Protein AF-A0A5B8U6C7-F1 (afdb_monomer_lite)

pLDDT: mean 83.76, std 15.01, range [37.25, 96.5]

Secondary structure (DSSP, 8-state):
----------HHHHHHHHT-HHHHHHHHHHHHHHHHHHHHHHHHHH-S-HHHHHHHHHHHHHHHH-EEETTEEEE-S---HHHHHHHHT--HHHHHHHHHHHHHTTSEEE-TTS-EEE-SPPP--S-------------

Organism: NCBI:txid496014

Sequence (139 aa):
MTPATLAVLDPEFAETVARRPHITGDLQACLARRLDAVMRQVTIAHVRHAETRVMLALWLQADRWGHTSSAGVVCPVPLTHGLLGRLTCLQRPTVSTAVSRLIADERLRRRPDGSWLLLGGRPQTATSPTSPEVLSARR

Structure (mmCIF, N/CA/C/O backbone):
data_AF-A0A5B8U6C7-F1
#
_entry.id   AF-A0A5B8U6C7-F1
#
loop_
_atom_site.group_PDB
_atom_site.id
_atom_site.type_symbol
_atom_site.label_at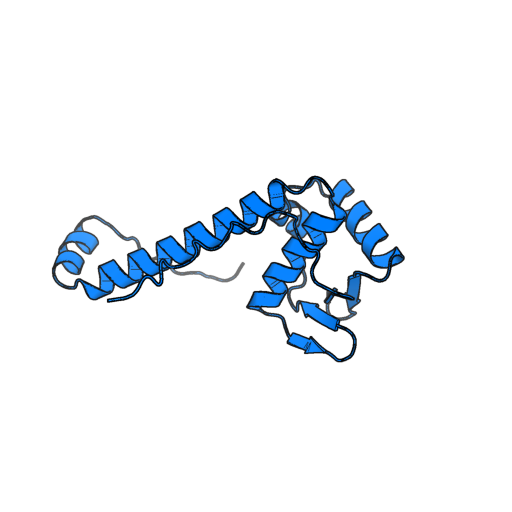om_id
_atom_site.label_alt_id
_atom_site.label_comp_id
_atom_site.label_asym_id
_atom_site.label_entity_id
_atom_site.label_seq_id
_atom_site.pdbx_PDB_ins_code
_atom_site.Cartn_x
_atom_site.Cartn_y
_atom_site.Cartn_z
_atom_site.occupancy
_atom_site.B_iso_or_equiv
_atom_site.auth_seq_id
_atom_site.auth_comp_id
_atom_site.auth_asym_id
_atom_site.auth_atom_id
_atom_site.pdbx_PDB_model_num
ATOM 1 N N . MET A 1 1 ? -6.646 19.830 1.609 1.00 50.75 1 MET A N 1
ATOM 2 C CA . MET A 1 1 ? -7.016 19.237 2.911 1.00 50.75 1 MET A CA 1
ATOM 3 C C . MET A 1 1 ? -8.509 19.430 3.067 1.00 50.75 1 MET A C 1
ATOM 5 O O . MET A 1 1 ? -8.960 20.549 2.879 1.00 50.75 1 MET A O 1
ATOM 9 N N . THR A 1 2 ? -9.268 18.362 3.292 1.00 69.19 2 THR A N 1
ATOM 10 C CA . THR A 1 2 ? -10.709 18.446 3.572 1.00 69.19 2 THR A CA 1
ATOM 11 C C . THR A 1 2 ? -10.933 18.769 5.055 1.00 69.19 2 THR A C 1
ATOM 13 O O . THR A 1 2 ? -10.139 18.308 5.879 1.00 69.19 2 THR A O 1
ATOM 16 N N . PRO A 1 3 ? -11.958 19.565 5.414 1.00 80.12 3 PRO A N 1
ATOM 17 C CA . PRO A 1 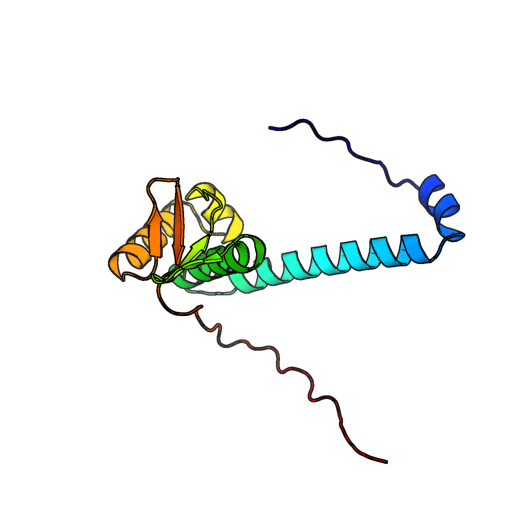3 ? -12.290 19.831 6.812 1.00 80.12 3 PRO A CA 1
ATOM 18 C C . PRO A 1 3 ? -12.692 18.530 7.520 1.00 80.12 3 PRO A C 1
ATOM 20 O O . PRO A 1 3 ? -13.367 17.684 6.932 1.00 80.12 3 PRO A O 1
ATOM 23 N N . ALA A 1 4 ? -12.259 18.367 8.770 1.00 88.12 4 ALA A N 1
ATOM 24 C CA . ALA A 1 4 ? -12.549 17.195 9.589 1.00 88.12 4 ALA A CA 1
ATOM 25 C C . ALA A 1 4 ? -12.930 17.621 11.011 1.00 88.12 4 ALA A C 1
ATOM 27 O O . ALA A 1 4 ? -12.281 18.492 11.589 1.00 88.12 4 ALA A O 1
ATOM 28 N N . THR A 1 5 ? -13.953 16.975 11.568 1.00 91.19 5 THR A N 1
ATOM 29 C CA . THR A 1 5 ? -14.368 17.138 12.967 1.00 91.19 5 THR A CA 1
ATOM 30 C C . THR A 1 5 ? -13.793 15.996 13.794 1.00 91.19 5 THR A C 1
ATOM 32 O O . THR A 1 5 ? -13.886 14.833 13.400 1.00 91.19 5 THR A O 1
ATOM 35 N N . LEU A 1 6 ? -13.199 16.325 14.938 1.00 88.00 6 LEU A N 1
ATOM 36 C CA . LEU A 1 6 ? -12.609 15.363 15.867 1.00 88.00 6 LEU A CA 1
ATOM 37 C C . LEU A 1 6 ? -13.419 15.356 17.163 1.00 88.00 6 LEU A C 1
ATOM 39 O O . LEU A 1 6 ? -13.689 16.414 17.724 1.00 88.00 6 LEU A O 1
ATOM 43 N N . ALA A 1 7 ? -13.787 14.165 17.633 1.00 88.38 7 ALA A N 1
ATOM 44 C CA . ALA A 1 7 ? -14.342 13.976 18.967 1.00 88.38 7 ALA A CA 1
ATOM 45 C C . ALA A 1 7 ? -13.201 13.687 19.950 1.00 88.38 7 ALA A C 1
ATOM 47 O O . ALA A 1 7 ? -12.335 12.854 19.666 1.00 88.38 7 ALA A O 1
ATOM 48 N N . VAL A 1 8 ? -13.202 14.371 21.093 1.00 88.19 8 VAL A N 1
ATOM 49 C CA . VAL A 1 8 ? -12.276 14.092 22.195 1.00 88.19 8 VAL A CA 1
ATOM 50 C C . VAL A 1 8 ? -12.907 13.013 23.067 1.00 88.19 8 VAL A C 1
ATOM 52 O O . VAL A 1 8 ? -14.050 13.151 23.485 1.00 88.19 8 VAL A O 1
ATOM 55 N N . LEU A 1 9 ? -12.177 11.921 23.289 1.00 89.06 9 LEU A N 1
ATOM 56 C CA . LEU A 1 9 ? -12.593 10.849 24.191 1.00 89.06 9 LEU A CA 1
ATOM 57 C C . LEU A 1 9 ? -11.870 11.061 25.521 1.00 89.06 9 LEU A C 1
ATOM 59 O O . LEU A 1 9 ? -10.699 10.707 25.656 1.00 89.06 9 LEU A O 1
ATOM 63 N N . ASP A 1 10 ? -12.545 11.709 26.459 1.00 89.25 10 ASP A N 1
ATOM 64 C CA . ASP A 1 10 ? -12.024 12.074 27.774 1.00 89.25 10 ASP A CA 1
ATOM 65 C C . ASP A 1 10 ? -12.486 11.077 28.864 1.00 89.25 10 ASP A C 1
ATOM 67 O O . ASP A 1 10 ? -13.188 10.098 28.575 1.00 89.25 10 ASP A O 1
ATOM 71 N N . PRO A 1 11 ? -12.061 11.257 30.127 1.00 89.31 11 PRO A N 1
ATOM 72 C CA . PRO A 1 11 ? -12.520 10.401 31.216 1.00 89.31 11 PRO A CA 1
ATOM 73 C C . PRO A 1 11 ? -14.045 10.429 31.437 1.00 89.31 11 PRO A C 1
ATOM 75 O O . PRO A 1 11 ? -14.618 9.394 31.770 1.00 89.31 11 PRO A O 1
ATOM 78 N N . GLU A 1 12 ? -14.722 11.558 31.195 1.00 88.25 12 GLU A N 1
ATOM 79 C CA . GLU A 1 12 ? -16.183 11.688 31.353 1.00 88.25 12 GLU A CA 1
ATOM 80 C C . GLU A 1 12 ? -16.942 10.836 30.318 1.00 88.25 12 GLU A C 1
ATOM 82 O O . GLU A 1 12 ? -17.924 10.146 30.628 1.00 88.25 12 GLU A O 1
ATOM 87 N N . PHE A 1 13 ? -16.434 10.789 29.085 1.00 87.25 13 PHE A N 1
ATOM 88 C CA . PHE A 1 13 ? -16.894 9.851 28.070 1.00 87.25 13 PHE A CA 1
ATOM 89 C C . PHE A 1 13 ? -16.723 8.399 28.532 1.00 87.25 13 PHE A C 1
ATOM 91 O O . PHE A 1 13 ? -17.642 7.594 28.366 1.00 87.25 13 PHE A O 1
ATOM 98 N N . ALA A 1 14 ? -15.582 8.054 29.137 1.00 86.88 14 ALA A N 1
ATOM 99 C CA . ALA A 1 14 ? -15.331 6.696 29.616 1.00 86.88 14 ALA A CA 1
ATOM 100 C C . ALA A 1 14 ? -16.339 6.272 30.701 1.00 86.88 14 ALA A C 1
ATOM 102 O O . ALA A 1 14 ? -16.883 5.168 30.628 1.00 86.88 14 ALA A O 1
ATOM 103 N N . GLU A 1 15 ? -16.665 7.157 31.648 1.00 89.12 15 GLU A N 1
ATOM 104 C CA . GLU A 1 15 ? -17.704 6.915 32.661 1.00 89.12 15 GLU A CA 1
ATOM 105 C C . GLU A 1 15 ? -19.097 6.748 32.040 1.00 89.12 15 GLU A C 1
ATOM 107 O O . GLU A 1 15 ? -19.872 5.865 32.425 1.00 89.12 15 GLU A O 1
ATOM 112 N N . THR A 1 16 ? -19.412 7.566 31.036 1.00 87.38 16 THR A N 1
ATOM 113 C CA . THR A 1 16 ? -20.684 7.502 30.306 1.00 87.38 16 THR A CA 1
ATOM 114 C C . THR A 1 16 ? -20.829 6.184 29.543 1.00 87.38 16 THR A C 1
ATOM 116 O O . THR A 1 16 ? -21.905 5.574 29.522 1.00 87.38 16 THR A O 1
ATOM 119 N N . VAL A 1 17 ? -19.738 5.720 28.935 1.00 89.12 17 VAL A N 1
ATOM 120 C CA . VAL A 1 17 ? -19.692 4.513 28.107 1.00 89.12 17 VAL A CA 1
ATOM 121 C C . VAL A 1 17 ? -19.568 3.231 28.928 1.00 89.12 17 VAL A C 1
ATOM 123 O O . VAL A 1 17 ? -20.017 2.181 28.468 1.00 89.12 17 VAL A O 1
ATOM 126 N N . ALA A 1 18 ? -19.081 3.292 30.170 1.00 85.75 18 ALA A N 1
ATOM 127 C CA . ALA A 1 18 ? -18.966 2.128 31.052 1.00 85.75 18 ALA A CA 1
ATOM 128 C C . ALA A 1 18 ? -20.292 1.357 31.226 1.00 85.75 18 ALA A C 1
ATOM 130 O O . ALA A 1 18 ? -20.293 0.134 31.354 1.00 85.75 18 ALA A O 1
ATOM 131 N N . ARG A 1 19 ? -21.440 2.049 31.158 1.00 87.75 19 ARG A N 1
ATOM 132 C CA . ARG A 1 19 ? -22.783 1.439 31.242 1.00 87.75 19 ARG A CA 1
ATOM 133 C C . ARG A 1 19 ? -23.280 0.820 29.925 1.00 87.75 19 ARG A C 1
ATOM 135 O O . ARG A 1 19 ? -24.372 0.258 29.890 1.00 87.75 19 ARG A O 1
ATOM 142 N N . ARG A 1 20 ? -22.526 0.939 28.828 1.00 87.06 20 ARG A N 1
ATOM 143 C CA . ARG A 1 20 ? -22.894 0.494 27.473 1.00 87.06 20 ARG A CA 1
ATOM 144 C C . ARG A 1 20 ? -21.769 -0.358 26.863 1.00 87.06 20 ARG A C 1
ATOM 146 O O . ARG A 1 20 ? -21.030 0.124 26.006 1.00 87.06 20 ARG A O 1
ATOM 153 N N . PRO A 1 21 ? -21.655 -1.643 27.246 1.00 83.25 21 PRO A N 1
ATOM 154 C CA . PRO A 1 21 ? -20.505 -2.486 26.899 1.00 83.25 21 PRO A CA 1
ATOM 155 C C . PRO A 1 21 ? -20.290 -2.691 25.390 1.00 83.25 21 PRO A C 1
ATOM 157 O O . PRO A 1 21 ? -19.158 -2.916 24.967 1.00 83.25 21 PRO A O 1
ATOM 160 N N . HIS A 1 22 ? -21.335 -2.561 24.565 1.00 90.25 22 HIS A N 1
ATOM 161 C CA . HIS A 1 22 ? -21.209 -2.635 23.105 1.00 90.25 22 HIS A CA 1
ATOM 162 C C . HIS A 1 22 ? -20.303 -1.532 22.536 1.00 90.25 22 HIS A C 1
ATOM 164 O O . HIS A 1 22 ? -19.507 -1.809 21.648 1.00 90.25 22 HIS A O 1
ATOM 170 N N . ILE A 1 23 ? -20.335 -0.317 23.098 1.00 89.81 23 ILE A N 1
ATOM 171 C CA . ILE A 1 23 ? -19.493 0.797 22.638 1.00 89.81 23 ILE A CA 1
ATOM 172 C C . ILE A 1 23 ? -18.015 0.506 22.935 1.00 89.81 23 ILE A C 1
ATOM 174 O O . ILE A 1 23 ? -17.157 0.720 22.080 1.00 89.81 23 ILE A O 1
ATOM 178 N N . THR A 1 24 ? -17.699 -0.026 24.120 1.00 85.19 24 THR A N 1
ATOM 179 C CA . THR A 1 24 ? -16.329 -0.455 24.446 1.00 85.19 24 THR A CA 1
ATOM 180 C C . THR A 1 24 ? -15.866 -1.570 23.507 1.00 85.19 24 THR A C 1
ATOM 182 O O . THR A 1 24 ? -14.740 -1.515 23.012 1.00 85.19 24 THR A O 1
ATOM 185 N N . GLY A 1 25 ? -16.738 -2.537 23.198 1.00 89.56 25 GLY A N 1
ATOM 186 C CA . GLY A 1 25 ? -16.461 -3.584 22.211 1.00 89.56 25 GLY A CA 1
ATOM 187 C C . GLY A 1 25 ? -16.173 -3.025 20.812 1.00 89.56 25 GLY A C 1
ATOM 188 O O . GLY A 1 25 ? -15.195 -3.419 20.174 1.00 89.56 25 GLY A O 1
ATOM 189 N N . ASP A 1 26 ? -16.951 -2.042 20.357 1.00 90.94 26 ASP A N 1
ATOM 190 C CA . ASP A 1 26 ? -16.756 -1.385 19.060 1.00 90.94 26 ASP A CA 1
ATOM 191 C C . ASP A 1 26 ? -15.439 -0.594 18.996 1.00 90.94 26 ASP A C 1
ATOM 193 O O . ASP A 1 26 ? -14.728 -0.629 17.982 1.00 90.94 26 ASP A O 1
ATOM 197 N N . LEU A 1 27 ? -15.069 0.085 20.089 1.00 89.38 27 LEU A N 1
ATOM 198 C CA . LEU A 1 27 ? -13.787 0.784 20.218 1.00 89.38 27 LEU A CA 1
ATOM 199 C C . LEU A 1 27 ? -12.608 -0.194 20.197 1.00 89.38 27 LEU A C 1
ATOM 201 O O . LEU A 1 27 ? -11.627 0.045 19.489 1.00 89.38 27 LEU A O 1
ATOM 205 N N . GLN A 1 28 ? -12.710 -1.319 20.908 1.00 89.12 28 GLN A N 1
ATOM 206 C CA . GLN A 1 28 ? -11.704 -2.383 20.878 1.00 89.12 28 GLN A CA 1
ATOM 207 C C . GLN A 1 28 ? -11.562 -2.979 19.475 1.00 89.12 28 GLN A C 1
ATOM 209 O O . GLN A 1 28 ? -10.443 -3.139 18.987 1.00 89.12 28 GLN A O 1
ATOM 214 N N . ALA A 1 29 ? -12.672 -3.234 18.779 1.00 91.00 29 ALA A N 1
ATOM 215 C CA . ALA A 1 29 ? -12.648 -3.702 17.398 1.00 91.00 29 ALA A CA 1
ATOM 216 C C . ALA A 1 29 ? -11.995 -2.671 16.460 1.00 91.00 29 ALA A C 1
ATOM 218 O O . ALA A 1 29 ? -11.234 -3.032 15.560 1.00 91.00 29 ALA A O 1
ATOM 219 N N . CYS A 1 30 ? -12.244 -1.376 16.676 1.00 89.88 30 CYS A N 1
ATOM 220 C CA . CYS A 1 30 ? -11.581 -0.299 15.944 1.00 89.88 30 CYS A CA 1
ATOM 221 C C . CYS A 1 30 ? -10.065 -0.287 16.182 1.00 89.88 30 CYS A C 1
ATOM 223 O O . CYS A 1 30 ? -9.290 -0.237 15.220 1.00 89.88 30 CYS A O 1
ATOM 225 N N . LEU A 1 31 ? -9.638 -0.401 17.442 1.00 90.62 31 LEU A N 1
ATOM 226 C CA . LEU A 1 31 ? -8.228 -0.490 17.812 1.00 90.62 31 LEU A CA 1
ATOM 227 C C . LEU A 1 31 ? -7.562 -1.725 17.196 1.00 90.62 31 LEU A C 1
ATOM 229 O O . LEU A 1 31 ? -6.498 -1.597 16.597 1.00 90.62 31 LEU A O 1
ATOM 233 N N . ALA A 1 32 ? -8.200 -2.894 17.263 1.00 91.44 32 ALA A N 1
ATOM 234 C CA . ALA A 1 32 ? -7.686 -4.121 16.662 1.00 91.44 32 ALA A CA 1
ATOM 235 C C . ALA A 1 32 ? -7.462 -3.958 15.148 1.00 91.44 32 ALA A C 1
ATOM 237 O O . ALA A 1 32 ? -6.377 -4.259 14.650 1.00 91.44 32 ALA A O 1
ATOM 238 N N . ARG A 1 33 ? -8.429 -3.374 14.420 1.00 87.81 33 ARG A N 1
ATOM 239 C CA . ARG A 1 33 ? -8.271 -3.044 12.988 1.00 87.81 33 ARG A CA 1
ATOM 240 C C . ARG A 1 33 ? -7.115 -2.070 12.735 1.00 87.81 33 ARG A C 1
ATOM 242 O O . ARG A 1 33 ? -6.406 -2.196 11.734 1.00 87.81 33 ARG A O 1
ATOM 249 N N . ARG A 1 34 ? -6.917 -1.088 13.623 1.00 87.38 34 ARG A N 1
ATOM 250 C CA . ARG A 1 34 ? -5.816 -0.112 13.541 1.00 87.38 34 ARG A CA 1
ATOM 251 C C . ARG A 1 34 ? -4.459 -0.793 13.734 1.00 87.38 34 ARG A C 1
ATOM 253 O O . ARG A 1 34 ? -3.554 -0.545 12.941 1.00 87.38 34 ARG A O 1
ATOM 260 N N . LEU A 1 35 ? -4.332 -1.652 14.744 1.00 90.81 35 LEU A N 1
ATOM 261 C CA . LEU A 1 35 ? -3.108 -2.400 15.042 1.00 90.81 35 LEU A CA 1
ATOM 262 C C . LEU A 1 35 ? -2.753 -3.365 13.909 1.00 90.81 35 LEU A C 1
ATOM 264 O O . LEU A 1 35 ? -1.613 -3.378 13.458 1.00 90.81 35 LEU A O 1
ATOM 268 N N . ASP A 1 36 ? -3.731 -4.093 13.376 1.00 85.81 36 ASP A N 1
ATOM 269 C CA . ASP A 1 36 ? -3.551 -4.984 12.226 1.00 85.81 36 ASP A CA 1
ATOM 270 C C . ASP A 1 36 ? -3.044 -4.227 10.979 1.00 85.81 36 ASP A C 1
ATOM 272 O O . ASP A 1 36 ? -2.094 -4.642 10.310 1.00 85.81 36 ASP A O 1
ATOM 276 N N . ALA A 1 37 ? -3.590 -3.037 10.698 1.00 82.12 37 ALA A N 1
ATOM 277 C CA . ALA A 1 37 ? -3.076 -2.178 9.630 1.00 82.12 37 ALA A CA 1
ATOM 278 C C . ALA A 1 37 ? -1.614 -1.737 9.854 1.00 82.12 37 ALA A C 1
ATOM 280 O O . ALA A 1 37 ? -0.839 -1.706 8.894 1.00 82.12 37 ALA A O 1
ATOM 281 N N . VAL A 1 38 ? -1.225 -1.431 11.097 1.00 83.19 38 VAL A N 1
ATOM 282 C CA . VAL A 1 38 ? 0.167 -1.100 11.452 1.00 83.19 38 VAL A CA 1
ATOM 283 C C . VAL A 1 38 ? 1.080 -2.320 11.295 1.00 83.19 38 VAL A C 1
ATOM 285 O O . VAL A 1 38 ? 2.137 -2.211 10.678 1.00 83.19 38 VAL A O 1
ATOM 288 N N . MET A 1 39 ? 0.665 -3.499 11.758 1.00 83.56 39 MET A N 1
ATOM 289 C CA . MET A 1 39 ? 1.447 -4.734 11.621 1.00 83.56 39 MET A CA 1
ATOM 290 C C . MET A 1 39 ? 1.689 -5.111 10.157 1.00 83.56 39 MET A C 1
ATOM 292 O O . MET A 1 39 ? 2.795 -5.519 9.792 1.00 83.56 39 MET A O 1
ATOM 296 N N . ARG A 1 40 ? 0.702 -4.896 9.279 1.00 77.19 40 ARG A N 1
ATOM 297 C CA . ARG A 1 40 ? 0.887 -5.049 7.827 1.00 77.19 40 ARG A CA 1
ATOM 298 C C . ARG A 1 40 ? 1.946 -4.098 7.264 1.00 77.19 40 ARG A C 1
ATOM 300 O O . ARG A 1 40 ? 2.757 -4.516 6.440 1.00 77.19 40 ARG A O 1
ATOM 307 N N . GLN A 1 41 ? 1.968 -2.840 7.709 1.00 78.44 41 GLN A N 1
ATOM 308 C CA . GLN A 1 41 ? 2.996 -1.870 7.305 1.00 78.44 41 GLN A CA 1
ATOM 309 C C . GLN A 1 41 ? 4.396 -2.301 7.770 1.00 78.44 41 GLN A C 1
ATOM 311 O O . GLN A 1 41 ? 5.338 -2.269 6.980 1.00 78.44 41 GLN A O 1
ATOM 316 N N . VAL A 1 42 ? 4.525 -2.767 9.016 1.00 77.12 42 VAL A N 1
ATOM 317 C CA . VAL A 1 42 ? 5.789 -3.295 9.562 1.00 77.12 42 VAL A CA 1
ATOM 318 C C . 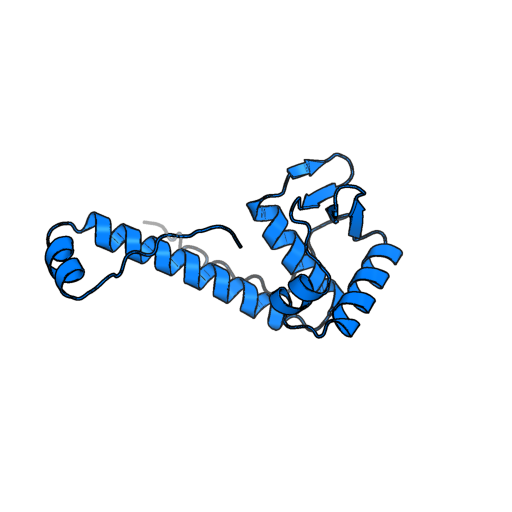VAL A 1 42 ? 6.261 -4.517 8.770 1.00 77.12 42 VAL A C 1
ATOM 320 O O . VAL A 1 42 ? 7.423 -4.590 8.377 1.00 77.12 42 VAL A O 1
ATOM 323 N N . THR A 1 43 ? 5.350 -5.433 8.436 1.00 76.94 43 THR A N 1
ATOM 324 C CA . THR A 1 43 ? 5.658 -6.617 7.616 1.00 76.94 43 THR A CA 1
ATOM 325 C C . THR A 1 43 ? 6.203 -6.223 6.241 1.00 76.94 43 THR A C 1
ATOM 327 O O . THR A 1 43 ? 7.213 -6.768 5.802 1.00 76.94 43 THR A O 1
ATOM 330 N N . ILE A 1 44 ? 5.600 -5.221 5.583 1.00 77.56 44 ILE A N 1
ATOM 331 C CA . ILE A 1 44 ? 6.140 -4.658 4.335 1.00 77.56 44 ILE A CA 1
ATOM 332 C C . ILE A 1 44 ? 7.540 -4.086 4.565 1.00 77.56 44 ILE A C 1
ATOM 334 O O . ILE A 1 44 ? 8.431 -4.324 3.756 1.00 77.56 44 ILE A O 1
ATOM 338 N N . ALA A 1 45 ? 7.765 -3.355 5.657 1.00 76.56 45 ALA A N 1
ATOM 339 C CA . ALA A 1 45 ? 9.059 -2.736 5.933 1.00 76.56 45 ALA A CA 1
ATOM 340 C C . ALA A 1 45 ? 10.204 -3.754 6.112 1.00 76.56 45 ALA A C 1
ATOM 342 O O . ALA A 1 45 ? 11.348 -3.435 5.777 1.00 76.56 45 ALA A O 1
ATOM 343 N N . HIS A 1 46 ? 9.908 -4.973 6.573 1.00 77.12 46 HIS A N 1
ATOM 344 C CA . HIS A 1 46 ? 10.890 -6.056 6.706 1.00 77.12 46 HIS A CA 1
ATOM 345 C C . HIS A 1 46 ? 11.241 -6.758 5.386 1.00 77.12 46 HIS A C 1
ATOM 347 O O . HIS A 1 46 ? 12.236 -7.484 5.321 1.00 77.12 46 HIS A O 1
ATOM 353 N N . VAL A 1 47 ? 10.488 -6.526 4.308 1.00 82.38 47 VAL A N 1
ATOM 354 C CA . VAL A 1 47 ? 10.841 -7.056 2.989 1.00 82.38 47 VAL A CA 1
ATOM 355 C C . VAL A 1 47 ? 12.093 -6.340 2.476 1.00 82.38 47 VAL A C 1
ATOM 357 O O . VAL A 1 47 ? 12.141 -5.111 2.389 1.00 82.38 47 VAL A O 1
ATOM 360 N N . ARG A 1 48 ? 13.126 -7.115 2.122 1.00 81.00 48 ARG A N 1
ATOM 361 C CA . ARG A 1 48 ? 14.432 -6.574 1.705 1.00 81.00 48 ARG A CA 1
ATOM 362 C C . ARG A 1 48 ? 14.423 -5.954 0.306 1.00 81.00 48 ARG A C 1
ATOM 364 O O . ARG A 1 48 ? 15.194 -5.040 0.048 1.00 81.00 48 ARG A O 1
ATOM 371 N N . HIS A 1 49 ? 13.590 -6.452 -0.607 1.00 90.19 49 HIS A N 1
ATOM 372 C CA . HIS A 1 49 ? 13.580 -6.008 -2.006 1.00 90.19 49 HIS A CA 1
ATOM 373 C C . HIS A 1 49 ? 12.585 -4.865 -2.221 1.00 90.19 49 HIS A C 1
ATOM 375 O O . HIS A 1 49 ? 11.391 -5.006 -1.942 1.00 90.19 49 HIS A O 1
ATOM 381 N N . ALA A 1 50 ? 13.075 -3.733 -2.732 1.00 92.12 50 ALA A N 1
ATOM 382 C CA . ALA A 1 50 ? 12.299 -2.505 -2.885 1.00 92.12 50 ALA A CA 1
ATOM 383 C C . ALA A 1 50 ? 11.097 -2.687 -3.825 1.00 92.12 50 ALA A C 1
ATOM 385 O O . ALA A 1 50 ? 9.988 -2.266 -3.503 1.00 92.12 50 ALA A O 1
ATOM 386 N N . GLU A 1 51 ? 11.293 -3.388 -4.940 1.00 93.44 51 GLU A N 1
ATOM 387 C CA . GLU A 1 51 ? 10.263 -3.731 -5.922 1.00 93.44 51 GLU A CA 1
ATOM 388 C C . GLU A 1 51 ? 9.137 -4.549 -5.270 1.00 93.44 51 GLU A C 1
ATOM 390 O O . GLU A 1 51 ? 7.951 -4.273 -5.455 1.00 93.44 51 GLU A O 1
ATOM 395 N N . THR A 1 52 ? 9.501 -5.509 -4.415 1.00 91.94 52 THR A N 1
ATOM 396 C CA . THR A 1 52 ? 8.525 -6.346 -3.703 1.00 91.94 52 THR A CA 1
ATOM 397 C C . THR A 1 52 ? 7.730 -5.532 -2.682 1.00 91.94 52 THR A C 1
ATOM 399 O O . THR A 1 52 ? 6.512 -5.682 -2.605 1.00 91.94 52 THR A O 1
ATOM 402 N N . ARG A 1 53 ? 8.373 -4.615 -1.943 1.00 91.94 53 ARG A N 1
ATOM 403 C CA . ARG A 1 53 ? 7.680 -3.705 -1.008 1.00 91.94 53 ARG A CA 1
ATOM 404 C C . ARG A 1 53 ? 6.667 -2.819 -1.715 1.00 91.94 53 ARG A C 1
ATOM 406 O O . ARG A 1 53 ? 5.546 -2.681 -1.234 1.00 91.94 53 ARG A O 1
ATOM 413 N N . VAL A 1 54 ? 7.065 -2.216 -2.838 1.00 92.81 54 VAL A N 1
ATOM 414 C CA . VAL A 1 54 ? 6.191 -1.349 -3.637 1.00 92.81 54 VAL A CA 1
ATOM 415 C C . VAL A 1 54 ? 4.982 -2.138 -4.129 1.00 92.81 54 VAL A C 1
ATOM 417 O O . VAL A 1 54 ? 3.852 -1.691 -3.933 1.00 92.81 54 VAL A O 1
ATOM 420 N N . MET A 1 55 ? 5.200 -3.339 -4.674 1.00 92.88 55 MET A N 1
ATOM 421 C CA . MET A 1 55 ? 4.104 -4.209 -5.099 1.00 92.88 55 MET A CA 1
ATOM 422 C C . MET A 1 55 ? 3.180 -4.587 -3.940 1.00 92.88 55 MET A C 1
ATOM 424 O O . MET A 1 55 ? 1.970 -4.457 -4.081 1.00 92.88 55 MET A O 1
ATOM 428 N N . LEU A 1 56 ? 3.706 -5.007 -2.786 1.00 90.94 56 LEU A N 1
ATOM 429 C CA . LEU A 1 56 ? 2.876 -5.352 -1.625 1.00 90.94 56 LEU A CA 1
ATOM 430 C C . LEU A 1 56 ? 2.067 -4.159 -1.113 1.00 90.94 56 LEU A C 1
ATOM 432 O O . LEU A 1 56 ? 0.886 -4.311 -0.813 1.00 90.94 56 LEU A O 1
ATOM 436 N N . ALA A 1 57 ? 2.669 -2.971 -1.038 1.00 90.00 57 ALA A N 1
ATOM 437 C CA . ALA A 1 57 ? 1.971 -1.766 -0.602 1.00 90.00 57 ALA A CA 1
ATOM 438 C C . ALA A 1 57 ? 0.805 -1.409 -1.535 1.00 90.00 57 ALA A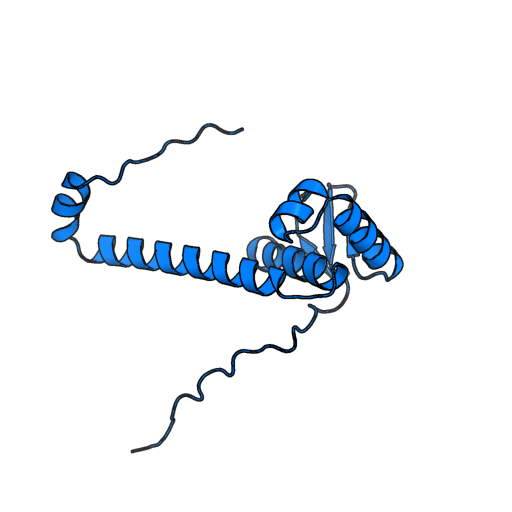 C 1
ATOM 440 O O . ALA A 1 57 ? -0.267 -1.030 -1.055 1.00 90.00 57 ALA A O 1
ATOM 441 N N . LEU A 1 58 ? 1.006 -1.565 -2.847 1.00 91.81 58 LEU A N 1
ATOM 442 C CA . LEU A 1 58 ? -0.028 -1.374 -3.859 1.00 91.81 58 LEU A CA 1
ATOM 443 C C . LEU A 1 58 ? -1.111 -2.455 -3.790 1.00 91.81 58 LEU A C 1
ATOM 445 O O . LEU A 1 58 ? -2.290 -2.113 -3.807 1.00 91.81 58 LEU A O 1
ATOM 449 N N . TRP A 1 59 ? -0.736 -3.728 -3.638 1.00 90.62 59 TRP A N 1
ATOM 450 C CA . TRP A 1 59 ? -1.684 -4.831 -3.454 1.00 90.62 59 TRP A CA 1
ATOM 451 C C . TRP A 1 59 ? -2.547 -4.636 -2.206 1.00 90.62 59 TRP A C 1
ATOM 453 O O . TRP A 1 59 ? -3.754 -4.785 -2.290 1.00 90.62 59 TRP A O 1
ATOM 463 N N . LEU A 1 60 ? -1.983 -4.185 -1.082 1.00 87.38 60 LEU A N 1
ATOM 464 C CA . LEU A 1 60 ? -2.781 -3.873 0.110 1.00 87.38 60 LEU A CA 1
ATOM 465 C C . LEU A 1 60 ? -3.746 -2.695 -0.086 1.00 87.38 60 LEU A C 1
ATOM 467 O O . LEU A 1 60 ? -4.782 -2.639 0.574 1.00 87.38 60 LEU A O 1
ATOM 471 N N . GLN A 1 61 ? -3.418 -1.727 -0.948 1.00 89.12 61 GLN A N 1
ATOM 472 C CA . GLN A 1 61 ? -4.380 -0.677 -1.295 1.00 89.12 61 GLN A CA 1
ATOM 473 C C . GLN A 1 61 ? -5.454 -1.212 -2.249 1.00 89.12 61 GLN A C 1
ATOM 475 O O . GLN A 1 61 ? -6.623 -0.855 -2.111 1.00 89.12 61 GLN A O 1
ATOM 480 N N . ALA A 1 62 ? -5.077 -2.093 -3.176 1.00 90.00 62 ALA A N 1
ATOM 481 C CA . ALA A 1 62 ? -6.005 -2.767 -4.072 1.00 90.00 62 ALA A CA 1
ATOM 482 C C . ALA A 1 62 ? -6.960 -3.716 -3.327 1.00 90.00 62 ALA A C 1
ATOM 484 O O . ALA A 1 62 ? -8.134 -3.752 -3.659 1.00 90.00 62 ALA A O 1
ATOM 485 N N . ASP A 1 63 ? -6.520 -4.393 -2.266 1.00 87.75 63 ASP A N 1
ATOM 486 C CA . ASP A 1 63 ? -7.396 -5.221 -1.422 1.00 87.75 63 ASP A CA 1
ATOM 487 C C . ASP A 1 63 ? -8.526 -4.385 -0.780 1.00 87.75 63 ASP A C 1
ATOM 489 O O . ASP A 1 63 ? -9.580 -4.909 -0.434 1.00 87.75 63 ASP A O 1
ATOM 493 N N . ARG A 1 64 ? -8.308 -3.073 -0.603 1.00 84.88 64 ARG A N 1
ATOM 494 C CA . ARG A 1 64 ? -9.251 -2.159 0.064 1.00 84.88 64 ARG A CA 1
ATOM 495 C C . ARG A 1 64 ? -10.132 -1.376 -0.897 1.00 84.88 64 ARG A C 1
ATOM 497 O O . ARG A 1 64 ? -11.281 -1.095 -0.574 1.00 84.88 64 ARG A O 1
ATOM 504 N N . TRP A 1 65 ? -9.571 -0.952 -2.023 1.00 88.31 65 TRP A N 1
ATOM 505 C CA . TRP A 1 65 ? -10.235 -0.043 -2.963 1.00 88.31 65 TRP A CA 1
ATOM 506 C C . TRP A 1 65 ? -10.167 -0.513 -4.407 1.00 88.31 65 TRP A C 1
ATOM 508 O O . TRP A 1 65 ? -10.705 0.144 -5.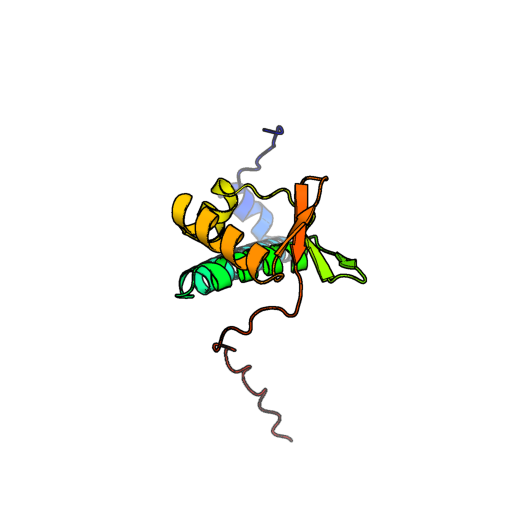290 1.00 88.31 65 TRP A O 1
ATOM 518 N N . GLY A 1 66 ? -9.443 -1.590 -4.666 1.00 89.50 66 GLY A N 1
ATOM 519 C CA . GLY A 1 66 ? -9.220 -2.082 -6.004 1.00 89.50 66 GLY A CA 1
ATOM 520 C C . GLY A 1 66 ? -10.375 -2.902 -6.540 1.00 89.50 66 GLY A C 1
ATOM 521 O O . GLY A 1 66 ? -11.296 -3.302 -5.831 1.00 89.50 66 GLY A O 1
ATOM 522 N N . HIS A 1 67 ? -10.297 -3.151 -7.836 1.00 90.81 67 HIS A N 1
ATOM 523 C CA . HIS A 1 67 ? -11.218 -4.017 -8.549 1.00 90.81 67 HIS A CA 1
ATOM 524 C C . HIS A 1 67 ? -10.460 -4.789 -9.627 1.00 90.81 67 HIS A C 1
ATOM 526 O O . HIS A 1 67 ? -9.478 -4.305 -10.206 1.00 90.81 67 HIS A O 1
ATOM 532 N N . THR A 1 68 ? -10.915 -6.007 -9.898 1.00 91.06 68 THR A N 1
ATOM 533 C CA . THR A 1 68 ? -10.324 -6.869 -10.922 1.00 91.06 68 THR A CA 1
ATOM 534 C C . THR A 1 68 ? -10.724 -6.384 -12.314 1.00 91.06 68 THR A C 1
ATOM 536 O O . THR A 1 68 ? -11.863 -5.990 -12.553 1.00 91.06 68 THR A O 1
ATOM 539 N N . SER A 1 69 ? -9.773 -6.407 -13.238 1.00 89.25 69 SER A N 1
ATOM 540 C CA . SER A 1 69 ? -9.942 -6.154 -14.667 1.00 89.25 69 SER A CA 1
ATOM 541 C C . SER A 1 69 ? -9.366 -7.336 -15.451 1.00 89.25 69 SER A C 1
ATOM 543 O O . SER A 1 69 ? -8.549 -8.090 -14.924 1.00 89.25 69 SER A O 1
ATOM 545 N N . SER A 1 70 ? -9.735 -7.486 -16.724 1.00 87.62 70 SER A N 1
ATOM 546 C CA . SER A 1 70 ? -9.189 -8.533 -17.603 1.00 87.62 70 SER A CA 1
ATOM 547 C C . SER A 1 70 ? -7.664 -8.471 -17.743 1.00 87.62 70 SER A C 1
ATOM 549 O O . SER A 1 70 ? -7.025 -9.492 -17.968 1.00 87.62 70 SER A O 1
ATOM 551 N N . ALA A 1 71 ? -7.074 -7.284 -17.580 1.00 87.50 71 ALA A N 1
ATOM 552 C CA . ALA A 1 71 ? -5.631 -7.081 -17.656 1.00 87.50 71 ALA A CA 1
ATOM 553 C C . ALA A 1 71 ? -4.891 -7.297 -16.321 1.00 87.50 71 ALA A C 1
ATOM 555 O O . ALA A 1 71 ? -3.670 -7.395 -16.327 1.00 87.50 71 ALA A O 1
ATOM 556 N N . GLY A 1 72 ? -5.584 -7.313 -15.178 1.00 92.00 72 GLY A N 1
ATOM 557 C CA . GLY A 1 72 ? -4.964 -7.326 -13.849 1.00 92.00 72 GLY A CA 1
ATOM 558 C C . GLY A 1 72 ? -5.813 -6.608 -12.802 1.00 92.00 72 GLY A C 1
ATOM 559 O O . GLY A 1 72 ? -6.999 -6.364 -13.012 1.00 92.00 72 GLY A O 1
ATOM 560 N N . VAL A 1 73 ? -5.222 -6.227 -11.672 1.00 94.88 73 VAL A N 1
ATOM 561 C CA . VAL A 1 73 ? -5.951 -5.560 -10.579 1.00 94.88 73 VAL A CA 1
ATOM 562 C C . VAL A 1 73 ? -5.703 -4.058 -10.608 1.00 94.88 73 VAL A C 1
ATOM 564 O O . VAL A 1 73 ? -4.562 -3.604 -10.621 1.00 94.88 73 VAL A O 1
ATOM 567 N N . VAL A 1 74 ? -6.771 -3.263 -10.612 1.00 93.94 74 VAL A N 1
ATOM 568 C CA . VAL A 1 74 ? -6.676 -1.799 -10.597 1.00 93.94 74 VAL A CA 1
ATOM 569 C C . VAL A 1 74 ? -6.673 -1.309 -9.153 1.00 93.94 74 VAL A C 1
ATOM 571 O O . VAL A 1 74 ? -7.589 -1.607 -8.399 1.00 93.94 74 VAL A O 1
ATOM 574 N N . CYS A 1 75 ? -5.665 -0.526 -8.775 1.00 93.19 75 CYS A N 1
ATOM 575 C CA . CYS A 1 75 ? -5.614 0.253 -7.543 1.00 93.19 75 CYS A CA 1
ATOM 576 C C . CYS A 1 75 ? -5.956 1.717 -7.878 1.00 93.19 75 CYS A C 1
ATOM 578 O O . CYS A 1 75 ? -5.094 2.430 -8.408 1.00 93.19 75 CYS A O 1
ATOM 580 N N . PRO A 1 76 ? -7.178 2.199 -7.571 1.00 86.44 76 PRO A N 1
ATOM 581 C CA . PRO A 1 76 ? -7.657 3.503 -8.037 1.00 86.44 76 PRO A CA 1
ATOM 582 C C . PRO A 1 76 ? -6.998 4.690 -7.330 1.00 86.44 76 PRO A C 1
ATOM 584 O O . PRO A 1 76 ? -7.166 5.829 -7.753 1.00 86.44 76 PRO A O 1
ATOM 587 N N . VAL A 1 77 ? -6.244 4.456 -6.253 1.00 82.62 77 VAL A N 1
ATOM 588 C CA . VAL A 1 77 ? -5.611 5.537 -5.497 1.00 82.62 77 VAL A CA 1
ATOM 589 C C . VAL A 1 77 ? -4.416 6.093 -6.281 1.00 82.62 77 VAL A C 1
ATOM 591 O O . VAL A 1 77 ? -3.469 5.341 -6.546 1.00 82.62 77 VAL A O 1
ATOM 594 N N . PRO A 1 78 ? -4.389 7.403 -6.602 1.00 81.31 78 PRO A N 1
ATOM 595 C CA . PRO A 1 78 ? -3.293 8.024 -7.337 1.00 81.31 78 PRO A CA 1
ATOM 596 C C . PRO A 1 78 ? -2.088 8.255 -6.417 1.00 81.31 78 PRO A C 1
ATOM 598 O O . PRO A 1 78 ? -1.732 9.379 -6.061 1.00 81.31 78 PRO A O 1
ATOM 601 N N . LEU A 1 79 ? -1.437 7.168 -6.005 1.00 82.69 79 LEU A N 1
ATOM 602 C CA . LEU A 1 79 ? -0.272 7.231 -5.132 1.00 82.69 79 LEU A CA 1
ATOM 603 C C . LEU A 1 79 ? 0.914 7.827 -5.899 1.00 82.69 79 LEU A C 1
ATOM 605 O O . LEU A 1 79 ? 1.361 7.300 -6.925 1.00 82.69 79 LEU A O 1
ATOM 609 N N . THR A 1 80 ? 1.429 8.948 -5.398 1.00 88.38 80 THR A N 1
ATOM 610 C CA . THR A 1 80 ? 2.680 9.542 -5.879 1.00 88.38 80 THR A CA 1
ATOM 611 C C . THR A 1 80 ? 3.875 8.732 -5.376 1.00 88.38 80 THR A C 1
ATOM 613 O O . THR A 1 80 ? 3.790 8.056 -4.351 1.00 88.38 80 THR A O 1
ATOM 616 N N . HIS A 1 81 ? 5.031 8.845 -6.037 1.00 88.31 81 HIS A N 1
ATOM 617 C CA . HIS A 1 81 ? 6.274 8.215 -5.568 1.00 88.31 81 HIS A CA 1
ATOM 618 C C . HIS A 1 81 ? 6.652 8.633 -4.135 1.00 88.31 81 HIS A C 1
ATOM 620 O O . HIS A 1 81 ? 7.194 7.832 -3.381 1.00 88.31 81 HIS A O 1
ATOM 626 N N . GLY A 1 82 ? 6.341 9.872 -3.735 1.00 88.12 82 GLY A N 1
ATOM 627 C CA . GLY A 1 82 ? 6.574 10.340 -2.366 1.00 88.12 82 GLY A CA 1
ATOM 628 C C . GLY A 1 82 ? 5.670 9.646 -1.345 1.00 88.12 82 GLY A C 1
ATOM 629 O O . GLY A 1 82 ? 6.142 9.221 -0.293 1.00 88.12 82 GLY A O 1
ATOM 630 N N . LEU A 1 83 ? 4.384 9.476 -1.670 1.00 88.38 83 LEU A N 1
ATOM 631 C CA . LEU A 1 83 ? 3.448 8.758 -0.806 1.00 88.38 83 LEU A CA 1
ATOM 632 C C . LEU A 1 83 ? 3.779 7.262 -0.739 1.00 88.38 83 LEU A C 1
ATOM 634 O O . LEU A 1 83 ? 3.757 6.680 0.342 1.00 88.38 83 LEU A O 1
ATOM 638 N N . LEU A 1 84 ? 4.173 6.666 -1.867 1.00 90.00 84 LEU A N 1
ATOM 639 C CA . LEU A 1 84 ? 4.701 5.305 -1.903 1.00 90.00 84 LEU A CA 1
ATOM 640 C C . LEU A 1 84 ? 5.944 5.164 -1.021 1.00 90.00 84 LEU A C 1
ATOM 642 O O . LEU A 1 84 ? 6.033 4.193 -0.281 1.00 90.00 84 LEU A O 1
ATOM 646 N N . GLY A 1 85 ? 6.861 6.136 -1.016 1.00 90.12 85 GLY A N 1
ATOM 647 C CA . GLY A 1 85 ? 8.031 6.123 -0.128 1.00 90.12 85 GLY A CA 1
ATOM 648 C C . GLY A 1 85 ? 7.666 6.094 1.349 1.00 90.12 85 GLY A C 1
ATOM 649 O O . GLY A 1 85 ? 8.230 5.309 2.103 1.00 90.12 85 GLY A O 1
ATOM 650 N N . ARG A 1 86 ? 6.645 6.857 1.751 1.00 88.19 86 ARG A N 1
ATOM 651 C CA . ARG A 1 86 ? 6.129 6.820 3.128 1.00 88.19 86 ARG A CA 1
ATOM 652 C C . ARG A 1 86 ? 5.493 5.471 3.464 1.00 88.19 86 ARG A C 1
ATOM 654 O O . ARG A 1 86 ? 5.819 4.899 4.492 1.00 88.19 86 ARG A O 1
ATOM 661 N N . LEU A 1 87 ? 4.640 4.943 2.583 1.00 86.94 87 LEU A N 1
ATOM 662 C CA . LEU A 1 87 ? 3.951 3.660 2.793 1.00 86.94 87 LEU A CA 1
ATOM 663 C C . LEU A 1 87 ? 4.892 2.457 2.785 1.00 86.94 87 LEU A C 1
ATOM 665 O O . LEU A 1 87 ? 4.600 1.439 3.405 1.00 86.94 87 LEU A O 1
ATOM 669 N N . THR A 1 88 ? 5.981 2.556 2.030 1.00 88.69 88 THR A N 1
ATOM 670 C CA . THR A 1 88 ? 6.962 1.486 1.882 1.00 88.69 88 THR A CA 1
ATOM 671 C C . THR A 1 88 ? 8.182 1.706 2.750 1.00 88.69 88 THR A C 1
ATOM 673 O O . THR A 1 88 ? 9.064 0.873 2.665 1.00 88.69 88 THR A O 1
ATOM 676 N N . CYS A 1 89 ? 8.280 2.775 3.548 1.00 89.25 89 CYS A N 1
ATOM 677 C CA . CYS A 1 89 ? 9.488 3.183 4.281 1.00 89.25 89 CYS A CA 1
ATOM 678 C C . CYS A 1 89 ? 10.760 3.187 3.405 1.00 89.25 89 CYS A C 1
ATOM 680 O O . CYS A 1 89 ? 11.818 2.719 3.825 1.00 89.25 89 CYS A O 1
ATOM 682 N N . LEU A 1 90 ? 10.639 3.660 2.164 1.00 90.31 90 LEU A N 1
ATOM 683 C CA . LEU A 1 90 ? 11.734 3.796 1.204 1.00 90.31 90 LEU A CA 1
ATOM 684 C C . LEU A 1 90 ? 11.964 5.272 0.874 1.00 90.31 90 LEU A C 1
ATOM 686 O O . 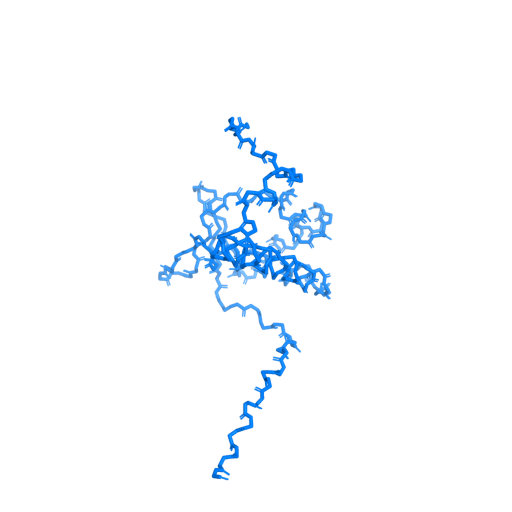LEU A 1 90 ? 11.032 6.077 0.827 1.00 90.31 90 LEU A O 1
ATOM 690 N N . GLN A 1 91 ? 13.210 5.621 0.567 1.00 92.00 91 GLN A N 1
ATOM 691 C CA . GLN A 1 91 ? 13.530 6.947 0.049 1.00 92.00 91 GLN A CA 1
ATOM 692 C C . GLN A 1 91 ? 12.948 7.114 -1.362 1.00 92.00 91 GLN A C 1
ATOM 694 O O . GLN A 1 91 ? 12.918 6.166 -2.149 1.00 92.00 91 GLN A O 1
ATOM 699 N N . ARG A 1 92 ? 12.501 8.328 -1.716 1.00 90.94 92 ARG A N 1
ATOM 700 C CA . ARG A 1 92 ? 11.876 8.609 -3.026 1.00 90.94 92 ARG A CA 1
ATOM 701 C C . ARG A 1 92 ? 12.721 8.134 -4.225 1.00 90.94 92 ARG A C 1
ATOM 703 O O . ARG A 1 92 ? 12.117 7.560 -5.131 1.00 90.94 92 ARG A O 1
ATOM 710 N N . PRO A 1 93 ? 14.059 8.312 -4.263 1.00 94.81 93 PRO A N 1
ATOM 711 C CA . PRO A 1 93 ? 14.875 7.780 -5.355 1.00 94.81 93 PRO A CA 1
ATOM 712 C C . PRO A 1 93 ? 14.774 6.253 -5.471 1.00 94.81 93 PRO A C 1
ATOM 714 O O . PRO A 1 93 ? 14.566 5.738 -6.564 1.00 94.81 93 PRO A O 1
ATOM 717 N N . THR A 1 94 ? 14.807 5.532 -4.346 1.00 94.75 94 THR A N 1
ATOM 718 C CA . THR A 1 94 ? 14.648 4.069 -4.304 1.00 94.75 94 THR A CA 1
ATOM 719 C C . THR A 1 94 ? 13.286 3.631 -4.833 1.00 94.75 94 THR A C 1
ATOM 721 O O . THR A 1 94 ? 13.207 2.689 -5.617 1.00 94.75 94 THR A O 1
ATOM 724 N N . VAL A 1 95 ? 12.215 4.336 -4.457 1.00 95.19 95 VAL A N 1
ATOM 725 C CA . VAL A 1 95 ? 10.866 4.069 -4.980 1.00 95.19 95 VAL A CA 1
ATOM 726 C C . VAL A 1 95 ? 10.806 4.315 -6.480 1.00 95.19 95 VAL A C 1
ATOM 728 O O . VAL A 1 95 ? 10.233 3.508 -7.199 1.00 95.19 95 VAL A O 1
ATOM 731 N N . SER A 1 96 ? 11.397 5.410 -6.960 1.00 95.00 96 SER A N 1
ATOM 732 C CA . SER A 1 96 ? 11.421 5.742 -8.387 1.00 95.00 96 SER A CA 1
ATOM 733 C C . SER A 1 96 ? 12.107 4.644 -9.199 1.00 95.00 96 SER A C 1
ATOM 735 O O . SER A 1 96 ? 11.560 4.193 -10.205 1.00 95.00 96 SER A O 1
ATOM 737 N N . THR A 1 97 ? 13.267 4.167 -8.740 1.00 96.50 97 THR A N 1
ATOM 738 C CA . THR A 1 97 ? 13.996 3.071 -9.390 1.00 96.50 97 THR A CA 1
ATOM 739 C C . THR A 1 97 ? 13.204 1.766 -9.349 1.00 96.50 97 THR A C 1
ATOM 741 O O . THR A 1 97 ? 13.070 1.105 -10.376 1.00 96.50 97 THR A O 1
ATOM 744 N N . ALA A 1 98 ? 12.618 1.422 -8.200 1.00 95.81 98 ALA A N 1
ATOM 745 C CA . ALA A 1 98 ? 11.815 0.211 -8.048 1.00 95.81 98 ALA A CA 1
ATOM 746 C C . ALA A 1 98 ? 10.563 0.224 -8.942 1.00 95.81 98 ALA A C 1
ATOM 748 O O . ALA A 1 98 ? 10.275 -0.760 -9.615 1.00 95.81 98 ALA A O 1
ATOM 749 N N . VAL A 1 99 ? 9.840 1.346 -8.995 1.00 95.44 99 VAL A N 1
ATOM 750 C CA . VAL A 1 99 ? 8.681 1.521 -9.883 1.00 95.44 99 VAL A CA 1
ATOM 751 C C . VAL A 1 99 ? 9.096 1.409 -11.347 1.00 95.44 99 VAL A C 1
ATOM 753 O O . VAL A 1 99 ? 8.424 0.722 -12.108 1.00 95.44 99 VAL A O 1
ATOM 756 N N . SER A 1 100 ? 10.208 2.036 -11.737 1.00 96.00 100 SER A N 1
ATOM 757 C CA . SER A 1 100 ? 10.695 1.983 -13.122 1.00 96.00 100 SER A CA 1
ATOM 758 C C . SER A 1 100 ? 11.024 0.551 -13.548 1.00 96.00 100 SER A C 1
ATOM 760 O O . SER A 1 100 ? 10.626 0.134 -14.630 1.00 96.00 100 SER A O 1
ATOM 762 N N . ARG A 1 101 ? 11.674 -0.227 -12.672 1.00 96.44 101 ARG A N 1
ATOM 763 C CA . ARG A 1 101 ? 11.946 -1.655 -12.904 1.00 96.44 101 ARG A CA 1
ATOM 764 C C . ARG A 1 101 ? 10.669 -2.480 -13.001 1.00 96.44 101 ARG A C 1
ATOM 766 O O . ARG A 1 101 ? 10.503 -3.219 -13.955 1.00 96.44 101 ARG A O 1
ATOM 773 N N . LEU A 1 102 ? 9.724 -2.289 -12.080 1.00 96.00 102 LEU A N 1
ATOM 774 C CA . LEU A 1 102 ? 8.434 -2.986 -12.124 1.00 96.00 102 LEU A CA 1
ATOM 775 C C . LEU A 1 102 ? 7.632 -2.690 -13.399 1.00 96.00 102 LEU A C 1
ATOM 777 O O . LEU A 1 102 ? 6.885 -3.553 -13.854 1.00 96.00 102 LEU A O 1
ATOM 781 N N . ILE A 1 103 ? 7.754 -1.480 -13.950 1.00 95.81 103 ILE A N 1
ATOM 782 C CA . ILE A 1 103 ? 7.145 -1.121 -15.235 1.00 95.81 103 ILE A CA 1
ATOM 783 C C . ILE A 1 103 ? 7.867 -1.815 -16.391 1.00 95.81 103 ILE A C 1
ATOM 785 O O . ILE A 1 103 ? 7.198 -2.364 -17.262 1.00 95.81 103 ILE A O 1
ATOM 789 N N . ALA A 1 104 ? 9.203 -1.811 -16.388 1.00 96.38 104 ALA A N 1
ATOM 790 C CA . ALA A 1 104 ? 10.009 -2.487 -17.403 1.00 96.38 104 ALA A CA 1
ATOM 791 C C . ALA A 1 104 ? 9.763 -4.006 -17.428 1.00 96.38 104 ALA A C 1
ATOM 793 O O . ALA A 1 104 ? 9.675 -4.590 -18.500 1.00 96.38 104 ALA A O 1
ATOM 794 N N . ASP A 1 105 ? 9.564 -4.614 -16.258 1.00 95.00 105 ASP A N 1
ATOM 795 C CA . ASP A 1 105 ? 9.254 -6.039 -16.097 1.00 95.00 105 ASP A CA 1
ATOM 796 C C . ASP A 1 105 ? 7.767 -6.369 -16.354 1.00 95.00 105 ASP A C 1
ATOM 798 O O . ASP A 1 105 ? 7.320 -7.479 -16.071 1.00 95.00 105 ASP A O 1
ATOM 802 N N . GLU A 1 106 ? 6.965 -5.397 -16.803 1.00 95.06 106 GLU A N 1
ATOM 803 C CA . GLU A 1 106 ? 5.520 -5.532 -17.044 1.00 95.06 106 GLU A CA 1
ATOM 804 C C . GLU A 1 106 ? 4.708 -6.020 -15.829 1.00 95.06 106 GLU A C 1
ATOM 806 O O . GLU A 1 106 ? 3.645 -6.623 -15.961 1.00 95.06 106 GLU A O 1
ATOM 811 N N . ARG A 1 107 ? 5.174 -5.724 -14.612 1.00 95.12 107 ARG A N 1
ATOM 812 C CA . ARG A 1 107 ? 4.495 -6.075 -13.350 1.00 95.12 107 ARG A CA 1
ATOM 813 C C . ARG A 1 107 ? 3.615 -4.954 -12.810 1.00 95.12 107 ARG A C 1
ATOM 815 O O . ARG A 1 107 ? 2.731 -5.181 -11.982 1.00 95.12 107 ARG A O 1
ATOM 822 N N . LEU A 1 108 ? 3.861 -3.732 -13.263 1.00 95.31 108 LEU A N 1
ATOM 823 C CA . LEU A 1 108 ? 3.154 -2.533 -12.844 1.00 95.31 108 LEU A CA 1
ATOM 824 C C . LEU A 1 108 ? 2.940 -1.623 -14.049 1.00 95.31 108 LEU A C 1
ATOM 826 O O . LEU A 1 108 ? 3.845 -1.421 -14.848 1.00 95.31 108 LEU A O 1
ATOM 830 N N . ARG A 1 109 ? 1.764 -1.012 -14.171 1.00 95.25 109 ARG A N 1
ATOM 831 C CA . ARG A 1 109 ? 1.501 -0.005 -15.206 1.00 95.25 109 ARG A CA 1
ATOM 832 C C . ARG A 1 109 ? 0.785 1.194 -14.607 1.00 95.25 109 ARG A C 1
ATOM 834 O O . ARG A 1 109 ? -0.161 1.039 -13.837 1.00 95.25 109 ARG A O 1
ATOM 841 N N . ARG A 1 110 ? 1.219 2.403 -14.968 1.00 93.38 110 ARG A N 1
ATOM 842 C CA . ARG A 1 110 ? 0.492 3.630 -14.625 1.00 93.38 110 ARG A CA 1
ATOM 843 C C . ARG A 1 110 ? -0.590 3.885 -15.669 1.00 93.38 110 ARG A C 1
ATOM 845 O O . ARG A 1 110 ? -0.303 3.845 -16.862 1.00 93.38 110 ARG A O 1
ATOM 852 N N . ARG A 1 111 ? -1.822 4.132 -15.227 1.00 92.25 111 ARG A N 1
ATOM 853 C CA . ARG A 1 111 ? -2.942 4.482 -16.109 1.00 92.25 111 ARG A CA 1
ATOM 854 C C . ARG A 1 111 ? -3.041 6.006 -16.299 1.00 92.25 111 ARG A C 1
ATOM 856 O O . ARG A 1 111 ? -2.563 6.748 -15.437 1.00 92.25 111 ARG A O 1
ATOM 863 N N . PRO A 1 112 ? -3.667 6.484 -17.394 1.00 89.06 112 PRO A N 1
ATOM 864 C CA . PRO A 1 112 ? -3.816 7.919 -17.672 1.00 89.06 112 PRO A CA 1
ATOM 865 C C . PRO A 1 112 ? -4.603 8.678 -16.596 1.00 89.06 112 PRO A C 1
ATOM 867 O O . PRO A 1 112 ? -4.304 9.829 -16.303 1.00 89.06 112 PRO A O 1
ATOM 870 N N . ASP A 1 113 ? -5.565 8.002 -15.964 1.00 88.56 113 ASP A N 1
ATOM 871 C CA . ASP A 1 113 ? -6.368 8.496 -14.834 1.00 88.56 113 ASP A CA 1
ATOM 872 C C . ASP A 1 113 ? -5.568 8.621 -13.518 1.00 88.56 113 ASP A C 1
ATOM 874 O O . ASP A 1 113 ? -6.099 9.017 -12.482 1.00 88.56 113 ASP A O 1
ATOM 878 N N . GLY A 1 114 ? -4.278 8.275 -13.534 1.00 87.12 114 GLY A N 1
ATOM 879 C CA . GLY A 1 114 ? -3.407 8.313 -12.371 1.00 87.12 114 GLY A CA 1
ATOM 880 C C . GLY A 1 114 ? -3.515 7.085 -11.468 1.00 87.12 114 GLY A C 1
ATOM 881 O O . GLY A 1 114 ? -2.726 7.005 -10.525 1.00 87.12 114 GLY A O 1
ATOM 882 N N . SER A 1 115 ? -4.391 6.122 -11.758 1.00 91.94 115 SER A N 1
ATOM 883 C CA . SER A 1 115 ? -4.458 4.843 -11.047 1.00 91.94 115 SER A CA 1
ATOM 884 C C . SER A 1 115 ? -3.299 3.912 -11.423 1.00 91.94 115 SER A C 1
ATOM 886 O O . SER A 1 115 ? -2.566 4.127 -12.399 1.00 91.94 115 SER A O 1
ATOM 888 N N . TRP A 1 116 ? -3.109 2.867 -10.621 1.00 94.56 116 TRP A N 1
ATOM 889 C CA . TRP A 1 116 ? -2.106 1.834 -10.859 1.00 94.56 116 TRP A CA 1
ATOM 890 C C . TRP A 1 116 ? -2.778 0.536 -11.295 1.00 94.56 116 TRP A C 1
ATOM 892 O O . TRP A 1 116 ? -3.727 0.086 -10.663 1.00 94.56 116 TRP A O 1
ATOM 902 N N . LEU A 1 117 ? -2.270 -0.084 -12.355 1.00 95.12 117 LEU A N 1
ATOM 903 C CA . LEU A 1 117 ? -2.646 -1.428 -12.776 1.00 95.12 117 LEU A CA 1
ATOM 904 C C . LEU A 1 117 ? -1.550 -2.402 -12.339 1.00 95.12 117 LEU A C 1
ATOM 906 O O . LEU A 1 117 ? -0.402 -2.286 -12.769 1.00 95.12 117 LEU A O 1
ATOM 910 N N . LEU A 1 118 ? -1.916 -3.335 -11.469 1.00 95.12 118 LEU A N 1
ATOM 911 C CA . LEU A 1 118 ? -1.058 -4.396 -10.957 1.00 95.12 118 LEU A CA 1
ATOM 912 C C . LEU A 1 118 ? -1.201 -5.604 -11.876 1.00 95.12 118 LEU A C 1
ATOM 914 O O . LEU A 1 118 ? -2.308 -6.110 -12.074 1.00 95.12 118 LEU A O 1
ATOM 918 N N . LEU A 1 119 ? -0.083 -6.025 -12.453 1.00 93.56 119 LEU A N 1
ATOM 919 C CA . LEU A 1 119 ? -0.018 -7.099 -13.434 1.00 93.56 119 LEU A CA 1
ATOM 920 C C . LEU A 1 119 ? 0.618 -8.338 -12.793 1.00 93.56 119 LEU A C 1
ATOM 922 O O . LEU A 1 119 ? 1.494 -8.239 -11.928 1.00 93.56 119 LEU A O 1
ATOM 926 N N . GLY A 1 120 ? 0.161 -9.514 -13.218 1.00 87.75 120 GLY A N 1
ATOM 927 C CA . GLY A 1 120 ? 0.560 -10.784 -12.618 1.00 87.75 120 GLY A CA 1
ATOM 928 C C . GLY A 1 120 ? 0.001 -10.994 -11.205 1.00 87.75 120 GLY A C 1
ATOM 929 O O . GLY A 1 120 ? -0.937 -10.329 -10.767 1.00 87.75 120 GLY A O 1
ATOM 930 N N . GLY A 1 121 ? 0.566 -11.969 -10.493 1.00 83.56 121 GLY A N 1
ATOM 931 C CA . GLY A 1 121 ? 0.127 -12.336 -9.147 1.00 83.56 121 GLY A CA 1
ATOM 932 C C . GLY A 1 121 ? 0.701 -11.444 -8.043 1.00 83.56 121 GLY A C 1
ATOM 933 O O . GLY A 1 121 ? 1.773 -10.842 -8.179 1.00 83.56 121 GLY A O 1
ATOM 934 N N . ARG A 1 122 ? 0.008 -11.416 -6.897 1.00 83.88 122 ARG A N 1
ATOM 935 C CA . ARG A 1 122 ? 0.542 -10.846 -5.655 1.00 83.88 122 ARG A CA 1
ATOM 936 C C . ARG A 1 122 ? 1.871 -11.534 -5.314 1.00 83.88 122 ARG A C 1
ATOM 938 O O . ARG A 1 122 ? 1.919 -12.765 -5.302 1.00 83.88 122 ARG A O 1
ATOM 945 N N . PRO A 1 123 ? 2.950 -10.780 -5.030 1.00 83.56 123 PRO A N 1
ATOM 946 C CA . PRO A 1 123 ? 4.202 -11.392 -4.610 1.00 83.56 123 PRO A CA 1
ATOM 947 C C . PRO A 1 123 ? 3.980 -12.170 -3.312 1.00 83.56 123 PRO A C 1
ATOM 949 O O . PRO A 1 123 ? 3.436 -11.638 -2.342 1.00 83.56 123 PRO A O 1
ATOM 952 N N . GLN A 1 124 ? 4.403 -13.430 -3.304 1.00 76.44 124 GLN A N 1
ATOM 953 C CA . GLN A 1 124 ? 4.360 -14.265 -2.113 1.00 76.44 124 GLN A CA 1
ATOM 954 C C . GLN A 1 124 ? 5.514 -13.844 -1.202 1.00 76.44 124 GLN A C 1
ATOM 956 O O . GLN A 1 124 ? 6.685 -13.985 -1.554 1.00 76.44 124 GLN A O 1
ATOM 961 N N . THR A 1 125 ? 5.202 -13.279 -0.039 1.00 64.81 125 THR A N 1
ATOM 962 C CA . THR A 1 125 ? 6.191 -13.156 1.033 1.00 64.81 125 THR A CA 1
ATOM 963 C C . THR A 1 125 ? 6.353 -14.533 1.654 1.00 64.81 125 THR A C 1
ATOM 965 O O . THR A 1 125 ? 5.355 -15.115 2.066 1.00 64.81 125 THR A O 1
ATOM 968 N N . ALA A 1 126 ? 7.581 -15.044 1.758 1.00 55.53 126 ALA A N 1
ATOM 969 C CA . ALA A 1 126 ? 7.903 -16.349 2.355 1.00 55.53 126 ALA A CA 1
ATOM 970 C C . ALA A 1 126 ? 7.642 -16.429 3.880 1.00 55.53 126 ALA A C 1
ATOM 972 O O . ALA A 1 126 ? 8.297 -17.165 4.607 1.00 55.53 126 ALA A O 1
ATOM 973 N N . THR A 1 127 ? 6.695 -15.648 4.389 1.00 49.75 127 THR A N 1
ATOM 974 C CA . THR A 1 127 ? 6.282 -15.628 5.786 1.00 49.75 127 THR A CA 1
ATOM 975 C C . THR A 1 127 ? 4.764 -15.633 5.810 1.00 49.75 127 THR A C 1
ATOM 977 O O . THR A 1 127 ? 4.116 -14.621 6.063 1.00 49.75 127 THR A O 1
ATOM 980 N N . SER A 1 128 ? 4.187 -16.789 5.503 1.00 37.88 128 SER A N 1
ATOM 981 C CA . SER A 1 128 ? 2.902 -17.131 6.095 1.00 37.88 128 SER A CA 1
ATOM 982 C C . SER A 1 128 ? 3.177 -17.349 7.585 1.00 37.88 128 SER A C 1
ATOM 984 O O . SER A 1 128 ? 3.981 -18.230 7.899 1.00 37.88 128 SER A O 1
ATOM 986 N N . PRO A 1 129 ? 2.586 -16.591 8.527 1.00 42.38 129 PRO A N 1
ATOM 987 C CA . PRO A 1 129 ? 2.427 -17.143 9.858 1.00 42.38 129 PRO A CA 1
ATOM 988 C C . PRO A 1 129 ? 1.595 -18.409 9.667 1.00 42.38 129 PRO A C 1
ATOM 990 O O . PRO A 1 129 ? 0.495 -18.349 9.115 1.00 42.38 129 PRO A O 1
ATOM 993 N N . THR A 1 130 ? 2.164 -19.555 10.034 1.00 42.25 130 THR A N 1
ATOM 994 C CA . THR A 1 130 ? 1.435 -20.803 10.235 1.00 42.25 130 THR A CA 1
ATOM 995 C C . THR A 1 130 ? 0.126 -20.448 10.927 1.00 42.25 130 THR A C 1
ATOM 997 O O . THR A 1 130 ? 0.138 -19.976 12.066 1.00 42.25 130 THR A O 1
ATOM 1000 N N . SER A 1 131 ? -0.999 -20.579 10.220 1.00 37.25 131 SER A N 1
ATOM 1001 C CA . SER A 1 131 ? -2.294 -20.613 10.886 1.00 37.25 131 SER A CA 1
ATOM 1002 C C . SER A 1 131 ? -2.162 -21.666 11.981 1.00 37.25 131 SER A C 1
ATOM 1004 O O . SER A 1 131 ? -1.704 -22.764 11.657 1.00 37.25 131 SER A O 1
ATOM 1006 N N . PRO A 1 132 ? -2.472 -21.369 13.254 1.00 41.34 132 PRO A N 1
ATOM 1007 C CA . PRO A 1 132 ? -2.552 -22.431 14.234 1.00 41.34 132 PRO A CA 1
ATOM 1008 C C . PRO A 1 132 ? -3.589 -23.406 13.685 1.00 41.34 132 PRO A C 1
ATOM 1010 O O . PRO A 1 132 ? -4.750 -23.033 13.496 1.00 41.34 132 PRO A O 1
ATOM 1013 N N . GLU A 1 133 ? -3.135 -24.611 13.335 1.00 39.06 133 GLU A N 1
ATOM 1014 C CA . GLU A 1 133 ? -4.000 -25.766 13.182 1.00 39.06 133 GLU A CA 1
ATOM 1015 C C . GLU A 1 133 ? -4.901 -25.754 14.404 1.00 39.06 133 GLU A C 1
ATOM 1017 O O . GLU A 1 133 ? -4.469 -25.967 15.538 1.00 39.06 133 GLU A O 1
ATOM 1022 N N . VAL A 1 134 ? -6.156 -25.387 14.166 1.00 46.06 134 VAL A N 1
ATOM 1023 C CA . VAL A 1 134 ? -7.218 -25.558 15.131 1.00 46.06 134 VAL A CA 1
ATOM 1024 C C . VAL A 1 134 ? -7.157 -27.037 15.464 1.00 46.06 134 VAL A C 1
ATOM 1026 O O . VAL A 1 134 ? -7.380 -27.867 14.582 1.00 46.06 134 VAL A O 1
ATOM 1029 N N . LEU A 1 135 ? -6.764 -27.347 16.702 1.00 43.66 135 LEU A N 1
ATOM 1030 C CA . LEU A 1 135 ? -6.797 -28.679 17.284 1.00 43.66 135 LEU A CA 1
ATOM 1031 C C . LEU A 1 135 ? -8.245 -29.177 17.205 1.00 43.66 135 LEU A C 1
ATOM 1033 O O . LEU A 1 135 ? -9.041 -29.055 18.130 1.00 43.66 135 LEU A O 1
ATOM 1037 N N . SER A 1 136 ? -8.592 -29.725 16.046 1.00 44.97 136 SER A N 1
ATOM 1038 C CA . SER A 1 136 ? -9.696 -30.638 15.847 1.00 44.97 136 SER A CA 1
ATOM 1039 C C . SER A 1 136 ? -9.211 -32.012 16.298 1.00 44.97 136 SER A C 1
ATOM 1041 O O . SER A 1 136 ? -8.888 -32.890 15.504 1.00 44.97 136 SER A O 1
ATOM 1043 N N . ALA A 1 137 ? -9.124 -32.178 17.613 1.00 38.09 137 ALA A N 1
ATOM 1044 C CA . ALA A 1 137 ? -9.248 -33.474 18.259 1.00 38.09 137 ALA A CA 1
ATOM 1045 C C . ALA A 1 137 ? -10.531 -33.369 19.093 1.00 38.09 137 ALA A C 1
ATOM 1047 O O . ALA A 1 137 ? -10.581 -32.656 20.084 1.00 38.09 137 ALA A O 1
ATOM 1048 N N . ARG A 1 138 ? -11.674 -33.723 18.501 1.00 42.56 138 ARG A N 1
ATOM 1049 C CA . ARG A 1 138 ? -12.319 -35.036 18.658 1.00 42.56 138 ARG A CA 1
ATOM 1050 C C . ARG A 1 138 ? -12.570 -35.412 20.127 1.00 42.56 138 ARG A C 1
ATOM 1052 O O . ARG A 1 138 ? -11.661 -35.912 20.770 1.00 42.56 138 ARG A O 1
ATOM 1059 N N . ARG A 1 139 ? -13.869 -35.350 20.449 1.00 42.84 139 ARG A N 1
ATOM 1060 C CA . ARG A 1 139 ? -14.656 -36.163 21.396 1.00 42.84 139 ARG A CA 1
ATOM 1061 C C . ARG A 1 139 ? -14.416 -35.965 22.885 1.00 42.84 139 ARG A C 1
ATOM 1063 O O . ARG A 1 139 ? -13.283 -36.180 23.347 1.00 42.84 139 ARG A O 1
#

Foldseek 3Di:
DDDDDDDDCDVVVVVVCVVPVVVVVVVVVVVVVVVVLVVQLVVLQPDPQLLLSLLSLQVVQQVPQWDADPQAIKNLDLQDLVNSCVSNVHDSVSSVVSQVVCVVVVQWDQDPSSIIGGGDDRDDDPDDPPDPPPPPDDD

Radius of gyration: 19.83 Å; chains: 1; bounding box: 38×56×50 Å

InterPro domains:
  IPR014710 RmlC-like jelly roll fold [G3DSA:2.60.120.10] (1-119)
  IPR036390 Winged helix DNA-binding domain superfamily [SSF46785] (50-118)